Protein AF-A0A6J1P748-F1 (afdb_monomer_lite)

pLDDT: mean 78.72, std 15.17, range [44.25, 92.12]

Sequence (75 aa):
MAVLLQYNDNISWTVRQLEQHTGINGDFLIQVLQILLKAKLLVCQDDESELTESSVVDLYLGYKKLVLDILYLYF

Radius of gyration: 12.05 Å; chains: 1; bounding box: 25×34×26 Å

Secondary structure (DSSP, 8-state):
-HHHHHTTT-SEEEHHHHHHHH---HHHHHHHHHHHHHTTSEEESS-TTS--TT-EEEE-TT-TTTHHHHHHT--

Structure (mmCIF, N/CA/C/O backbone):
data_AF-A0A6J1P748-F1
#
_entry.id   AF-A0A6J1P748-F1
#
loop_
_atom_site.group_PDB
_atom_site.id
_atom_site.type_symbol
_atom_site.label_atom_id
_atom_site.label_alt_id
_atom_site.label_comp_id
_atom_site.label_asym_id
_atom_site.label_entity_id
_atom_site.label_seq_id
_atom_site.pdbx_PDB_ins_code
_atom_site.Cartn_x
_atom_site.Cartn_y
_atom_site.Cartn_z
_atom_site.occupancy
_atom_site.B_iso_or_equiv
_atom_site.auth_seq_id
_atom_site.auth_comp_id
_atom_site.auth_asym_id
_atom_site.auth_atom_id
_atom_site.pdbx_PDB_model_num
ATOM 1 N N . MET A 1 1 ? 5.477 -7.536 6.405 1.00 56.88 1 MET A N 1
ATOM 2 C CA . MET A 1 1 ? 5.346 -8.471 5.261 1.00 56.88 1 MET A CA 1
ATOM 3 C C . MET A 1 1 ? 3.901 -8.636 4.791 1.00 56.88 1 MET A C 1
ATOM 5 O O . MET A 1 1 ? 3.712 -8.789 3.598 1.00 56.88 1 MET A O 1
ATOM 9 N N . ALA A 1 2 ? 2.887 -8.531 5.662 1.00 74.12 2 ALA A N 1
ATOM 10 C CA . ALA A 1 2 ? 1.479 -8.687 5.269 1.00 74.12 2 ALA A CA 1
ATOM 11 C C . ALA A 1 2 ? 0.997 -7.722 4.164 1.00 74.12 2 ALA A C 1
ATOM 13 O O . ALA A 1 2 ? 0.266 -8.155 3.286 1.00 74.12 2 ALA A O 1
ATOM 14 N N . VAL A 1 3 ? 1.433 -6.453 4.173 1.00 83.25 3 VAL A N 1
ATOM 15 C CA . VAL A 1 3 ? 0.995 -5.435 3.193 1.00 83.25 3 VAL A CA 1
ATOM 16 C C . VAL A 1 3 ? 1.510 -5.739 1.783 1.00 83.25 3 VAL A C 1
ATOM 18 O O . VAL A 1 3 ? 0.717 -5.843 0.858 1.00 83.25 3 VAL A O 1
ATOM 21 N N . LEU A 1 4 ? 2.824 -5.945 1.614 1.00 82.62 4 LEU A N 1
ATOM 22 C CA . LEU A 1 4 ? 3.428 -6.224 0.301 1.00 82.62 4 LEU A CA 1
ATOM 23 C C . LEU A 1 4 ? 2.939 -7.547 -0.308 1.00 82.62 4 LEU A C 1
ATOM 25 O O . LEU A 1 4 ? 2.836 -7.648 -1.523 1.00 82.62 4 LEU A O 1
ATOM 29 N N . LEU A 1 5 ? 2.594 -8.538 0.520 1.00 83.81 5 LEU A N 1
ATOM 30 C CA . LEU A 1 5 ? 2.053 -9.814 0.044 1.00 83.81 5 LEU A CA 1
ATOM 31 C C . LEU A 1 5 ? 0.673 -9.676 -0.615 1.00 83.81 5 LEU A C 1
ATOM 33 O O . LEU A 1 5 ? 0.378 -10.459 -1.513 1.00 83.81 5 LEU A O 1
ATOM 37 N N . GLN A 1 6 ? -0.144 -8.682 -0.237 1.00 84.88 6 GLN A N 1
ATOM 38 C CA . GLN A 1 6 ? -1.431 -8.434 -0.913 1.00 84.88 6 GLN A CA 1
ATOM 39 C C . GLN A 1 6 ? -1.23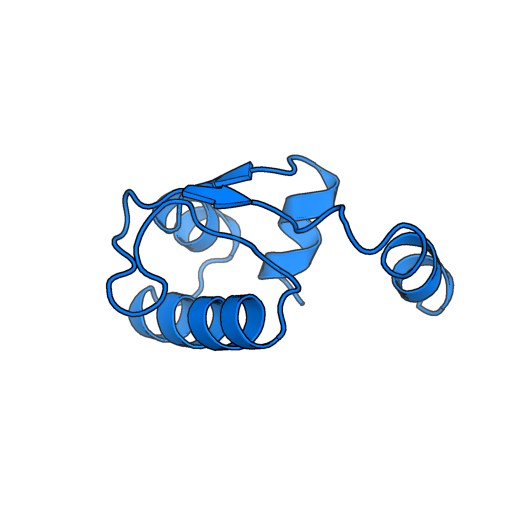3 -8.035 -2.380 1.00 84.88 6 GLN A C 1
ATOM 41 O O . GLN A 1 6 ? -2.086 -8.301 -3.227 1.00 84.88 6 GLN A O 1
ATOM 46 N N . TYR A 1 7 ? -0.067 -7.469 -2.708 1.00 85.81 7 TYR A N 1
ATOM 47 C CA . TYR A 1 7 ? 0.254 -7.071 -4.073 1.00 85.81 7 TYR A CA 1
ATOM 48 C C . TYR A 1 7 ? 0.602 -8.237 -5.009 1.00 85.81 7 TYR A C 1
ATOM 50 O O . TYR A 1 7 ? 0.730 -8.033 -6.214 1.00 85.81 7 TYR A O 1
ATOM 58 N N . ASN A 1 8 ? 0.713 -9.462 -4.478 1.00 81.88 8 ASN A N 1
ATOM 59 C CA . ASN A 1 8 ? 0.845 -10.671 -5.294 1.00 81.88 8 ASN A CA 1
ATOM 60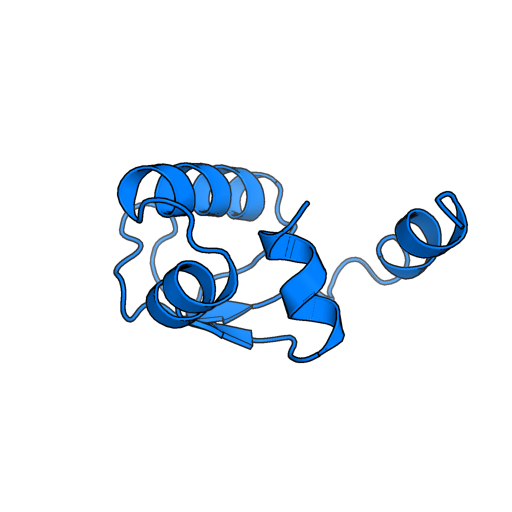 C C . ASN A 1 8 ? -0.460 -11.030 -6.022 1.00 81.88 8 ASN A C 1
ATOM 62 O O . ASN A 1 8 ? -0.403 -11.696 -7.052 1.00 81.88 8 ASN A O 1
ATOM 66 N N . ASP A 1 9 ? -1.612 -10.619 -5.480 1.00 81.50 9 ASP A N 1
ATOM 67 C CA . ASP A 1 9 ? -2.932 -10.870 -6.069 1.00 81.50 9 ASP A CA 1
ATOM 68 C C . ASP A 1 9 ? -3.397 -9.689 -6.934 1.00 81.50 9 ASP A C 1
ATOM 70 O O . ASP A 1 9 ? -3.788 -9.869 -8.085 1.00 81.50 9 ASP A O 1
ATOM 74 N N . ASN A 1 10 ? -3.276 -8.462 -6.414 1.00 84.50 10 ASN A N 1
ATOM 75 C CA . ASN A 1 10 ? -3.643 -7.236 -7.123 1.00 84.50 10 ASN A CA 1
ATOM 76 C C . ASN A 1 10 ? -2.594 -6.142 -6.927 1.00 84.50 10 ASN A C 1
ATOM 78 O O . ASN A 1 10 ? -2.164 -5.882 -5.815 1.00 84.50 10 ASN A O 1
ATOM 82 N N . ILE A 1 11 ? -2.210 -5.439 -7.991 1.00 85.94 11 ILE A N 1
ATOM 83 C CA . ILE A 1 11 ? -1.165 -4.401 -7.924 1.00 85.94 11 ILE A CA 1
ATOM 84 C C . ILE A 1 11 ? -1.645 -3.057 -7.353 1.00 85.94 11 ILE A C 1
ATOM 86 O O . ILE A 1 11 ? -0.819 -2.174 -7.149 1.00 85.94 11 ILE A O 1
ATOM 90 N N . SER A 1 12 ? -2.943 -2.916 -7.094 1.00 88.88 12 SER A N 1
ATOM 91 C CA . SER A 1 12 ? -3.606 -1.671 -6.703 1.00 88.88 12 SER A CA 1
ATOM 92 C C . SER A 1 12 ? -4.563 -1.944 -5.554 1.00 88.88 12 SER A C 1
ATOM 94 O O . SER A 1 12 ? -5.455 -2.783 -5.690 1.00 88.88 12 SER A O 1
ATOM 96 N N . TRP A 1 13 ? -4.409 -1.226 -4.443 1.00 91.56 13 TRP A N 1
ATOM 97 C CA . TRP A 1 13 ? -5.264 -1.385 -3.270 1.00 91.56 13 TRP A CA 1
ATOM 98 C C . TRP A 1 13 ? -5.601 -0.046 -2.635 1.00 91.56 13 TRP A C 1
ATOM 100 O O . TRP A 1 13 ? -4.775 0.858 -2.571 1.00 91.56 13 TRP A O 1
ATOM 110 N N . THR A 1 14 ? -6.807 0.069 -2.086 1.00 92.12 14 THR A N 1
ATOM 111 C CA . THR A 1 14 ? -7.120 1.188 -1.186 1.00 92.12 14 THR A CA 1
ATOM 112 C C . THR A 1 14 ? -6.551 0.931 0.207 1.00 92.12 14 THR A C 1
ATOM 114 O O . THR A 1 14 ? -6.450 -0.222 0.643 1.00 92.12 14 THR A O 1
ATOM 117 N N . VAL A 1 15 ? -6.228 1.998 0.945 1.00 90.56 15 VAL A N 1
ATOM 118 C CA . VAL A 1 15 ? -5.761 1.891 2.342 1.00 90.56 15 VAL A CA 1
ATOM 119 C C . VAL A 1 15 ? -6.758 1.099 3.192 1.00 90.56 15 VAL A C 1
ATOM 121 O O . VAL A 1 15 ? -6.364 0.187 3.918 1.00 90.56 15 VAL A O 1
ATOM 124 N N . ARG A 1 16 ? -8.059 1.359 3.025 1.00 91.00 16 ARG A N 1
ATOM 125 C CA . ARG A 1 16 ? -9.127 0.628 3.716 1.00 91.00 16 ARG A CA 1
ATOM 126 C C . ARG A 1 16 ? -9.136 -0.869 3.405 1.00 91.00 16 ARG A C 1
ATOM 128 O O . ARG A 1 16 ? -9.340 -1.680 4.306 1.00 91.00 16 ARG A O 1
ATOM 135 N N . GLN A 1 17 ? -8.936 -1.262 2.147 1.00 91.31 17 GLN A N 1
ATOM 136 C CA . GLN A 1 17 ? -8.860 -2.684 1.800 1.00 91.31 17 GLN A CA 1
ATOM 137 C C . GLN A 1 17 ? -7.633 -3.338 2.431 1.00 91.31 17 GLN A C 1
ATOM 139 O O . GLN A 1 17 ? -7.745 -4.421 2.998 1.00 91.31 17 GLN A O 1
ATOM 144 N N . LEU A 1 18 ? -6.478 -2.673 2.396 1.00 90.12 18 LEU A N 1
ATOM 145 C CA . LEU A 1 18 ? -5.272 -3.183 3.048 1.00 90.12 18 LEU A CA 1
ATOM 146 C C . LEU A 1 18 ? -5.481 -3.361 4.552 1.00 90.12 18 LEU A C 1
ATOM 148 O O . LEU A 1 18 ? -5.059 -4.376 5.101 1.00 90.12 18 LEU A O 1
ATOM 152 N N . GLU A 1 19 ? -6.173 -2.436 5.210 1.00 90.25 19 GLU A N 1
ATOM 153 C CA . GLU A 1 19 ? -6.527 -2.554 6.625 1.00 90.25 19 GLU A CA 1
ATOM 154 C C . GLU A 1 19 ? -7.385 -3.796 6.884 1.00 90.25 19 GLU A C 1
ATOM 156 O O . GLU A 1 19 ? -7.043 -4.625 7.727 1.00 90.25 19 GLU A O 1
ATOM 161 N N . GLN A 1 20 ? -8.440 -3.991 6.091 1.00 89.75 20 GLN A N 1
ATOM 162 C CA . GLN A 1 20 ? -9.342 -5.137 6.216 1.00 89.75 20 GLN A CA 1
ATOM 163 C C . GLN A 1 20 ? -8.650 -6.478 5.941 1.00 89.75 20 GLN A C 1
ATOM 165 O O . GLN A 1 20 ? -8.900 -7.455 6.645 1.00 89.75 20 GLN A O 1
ATOM 170 N N . HIS A 1 21 ?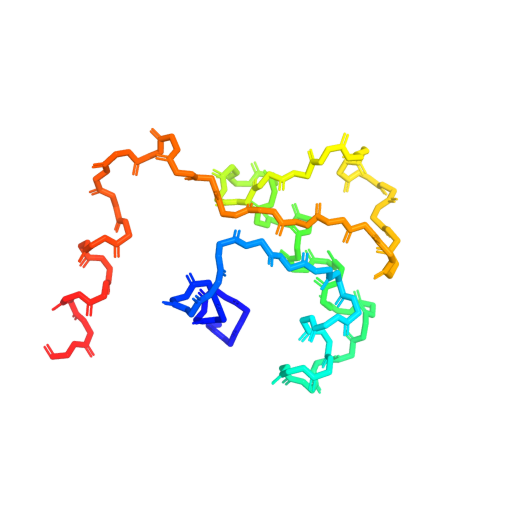 -7.772 -6.534 4.938 1.00 88.25 21 HIS A N 1
ATOM 171 C CA . HIS A 1 21 ? -7.058 -7.753 4.558 1.00 88.25 21 HIS A CA 1
ATOM 172 C C . HIS A 1 21 ? -5.917 -8.100 5.519 1.00 88.25 21 HIS A C 1
ATOM 174 O O . HIS A 1 21 ? -5.611 -9.275 5.720 1.00 88.25 21 HIS A O 1
ATOM 180 N N . THR A 1 22 ? -5.259 -7.093 6.098 1.00 88.19 22 THR A N 1
ATOM 181 C CA . THR A 1 22 ? -4.113 -7.308 6.992 1.00 88.19 22 THR A CA 1
ATOM 182 C C . THR A 1 22 ? -4.497 -7.356 8.468 1.00 88.19 22 THR A C 1
ATOM 184 O O . THR A 1 22 ? -3.731 -7.901 9.261 1.00 88.19 22 THR A O 1
ATOM 187 N N . GLY A 1 23 ? -5.653 -6.799 8.849 1.00 85.50 23 GLY A N 1
ATOM 188 C CA . GLY A 1 23 ? -6.085 -6.670 10.243 1.00 85.50 23 GLY A CA 1
ATOM 189 C C . GLY A 1 23 ? -5.186 -5.753 11.081 1.00 85.50 23 GLY A C 1
ATOM 190 O O . GLY A 1 23 ? -5.200 -5.828 12.309 1.00 85.50 23 GLY A O 1
ATOM 191 N N . ILE A 1 24 ? -4.358 -4.930 10.432 1.00 86.81 24 ILE A N 1
ATOM 192 C CA . ILE A 1 24 ? -3.473 -3.962 11.082 1.00 86.81 24 ILE A CA 1
ATOM 193 C C . ILE A 1 24 ? -4.289 -2.714 11.413 1.00 86.81 24 ILE A C 1
ATOM 195 O O . ILE A 1 24 ? -5.148 -2.318 10.640 1.00 86.81 24 ILE A O 1
ATOM 199 N N . ASN A 1 25 ? -4.002 -2.074 12.544 1.00 88.62 25 ASN A N 1
ATOM 200 C CA . ASN A 1 25 ? -4.622 -0.802 12.906 1.00 88.62 25 ASN A CA 1
ATOM 201 C C . ASN A 1 25 ? -4.335 0.283 11.842 1.00 88.62 25 ASN A C 1
ATOM 203 O O . ASN A 1 25 ? -3.170 0.474 11.478 1.00 88.62 25 ASN A O 1
ATOM 207 N N . GLY A 1 26 ? -5.371 0.989 11.372 1.00 86.44 26 GLY A N 1
ATOM 208 C CA . GLY A 1 26 ? -5.276 2.005 10.318 1.00 86.44 26 GLY A CA 1
ATOM 209 C C . GLY A 1 26 ? -4.172 3.050 10.519 1.00 86.44 26 GLY A C 1
ATOM 210 O O . GLY A 1 26 ? -3.404 3.304 9.593 1.00 86.44 26 GLY A O 1
ATOM 211 N N . ASP A 1 27 ? -3.987 3.576 11.734 1.00 87.19 27 ASP A N 1
ATOM 212 C CA . ASP A 1 27 ? -2.938 4.567 12.028 1.00 87.19 27 ASP A CA 1
ATOM 213 C C . ASP A 1 27 ? -1.524 4.000 11.820 1.00 87.19 27 ASP A C 1
ATOM 215 O O . ASP A 1 27 ? -0.615 4.681 11.334 1.00 87.19 27 ASP A O 1
ATOM 219 N N . PHE A 1 28 ? -1.322 2.729 12.179 1.00 89.44 28 PHE A N 1
ATOM 220 C CA . PHE A 1 28 ? -0.049 2.043 11.963 1.00 89.44 28 PHE A CA 1
ATOM 221 C C . PHE A 1 28 ? 0.142 1.681 10.489 1.00 89.44 28 PHE A C 1
ATOM 223 O O . PHE A 1 28 ? 1.245 1.804 9.957 1.00 89.44 28 PHE A O 1
ATOM 230 N N . LEU A 1 29 ? -0.929 1.263 9.812 1.00 89.69 29 LEU A N 1
ATOM 231 C CA . LEU A 1 29 ? -0.900 0.960 8.387 1.00 89.69 29 LEU A CA 1
ATOM 232 C C . LEU A 1 29 ? -0.498 2.191 7.569 1.00 89.69 29 LEU A C 1
ATOM 234 O O . LEU A 1 29 ? 0.367 2.072 6.704 1.00 89.69 29 LEU A O 1
ATOM 238 N N . ILE A 1 30 ? -1.058 3.365 7.875 1.00 89.31 30 ILE A N 1
ATOM 239 C CA . ILE A 1 30 ? -0.707 4.626 7.211 1.00 89.31 30 ILE A CA 1
ATOM 240 C C . ILE A 1 30 ? 0.782 4.931 7.392 1.00 89.31 30 ILE A C 1
ATOM 242 O O . ILE A 1 30 ? 1.466 5.187 6.404 1.00 89.31 30 ILE A O 1
ATOM 246 N N . GLN A 1 31 ? 1.325 4.811 8.609 1.00 89.00 31 GLN A N 1
ATOM 247 C CA . GLN A 1 31 ? 2.764 5.007 8.841 1.00 89.00 31 GLN A CA 1
ATOM 248 C C . GLN A 1 31 ? 3.624 4.049 8.006 1.00 89.00 31 GLN A C 1
ATOM 250 O O . GLN A 1 31 ? 4.627 4.452 7.416 1.00 89.00 31 GLN A O 1
ATOM 255 N N . VAL A 1 32 ? 3.232 2.775 7.916 1.00 89.56 32 VAL A N 1
ATOM 256 C CA . VAL A 1 32 ? 3.939 1.782 7.096 1.00 89.56 32 VAL A CA 1
ATOM 257 C C . VAL A 1 32 ? 3.860 2.139 5.611 1.00 89.56 32 VAL A C 1
ATOM 259 O O . VAL A 1 32 ? 4.877 2.092 4.919 1.00 89.56 32 VAL A O 1
ATOM 262 N N . LEU A 1 33 ? 2.682 2.523 5.116 1.00 89.06 33 LEU A N 1
ATOM 263 C CA . LEU A 1 33 ? 2.478 2.939 3.728 1.00 89.06 33 LEU A CA 1
ATOM 264 C C . LEU A 1 33 ? 3.311 4.174 3.384 1.00 89.06 33 LEU A C 1
ATOM 266 O O . LEU A 1 33 ? 3.982 4.173 2.356 1.00 89.06 33 LEU A O 1
ATOM 270 N N . GLN A 1 34 ? 3.363 5.170 4.268 1.00 88.62 34 GLN A N 1
ATOM 271 C CA . GLN A 1 34 ? 4.214 6.351 4.110 1.00 88.62 34 GLN A CA 1
ATOM 272 C C . GLN A 1 34 ? 5.695 5.977 3.986 1.00 88.62 34 GLN A C 1
ATOM 274 O O . GLN A 1 34 ? 6.395 6.497 3.119 1.00 88.62 34 GLN A O 1
ATOM 279 N N . ILE A 1 35 ? 6.186 5.036 4.800 1.00 89.69 35 ILE A N 1
ATOM 280 C CA . ILE A 1 35 ? 7.569 4.543 4.696 1.00 89.69 35 ILE A CA 1
ATOM 281 C C . ILE A 1 35 ? 7.805 3.856 3.341 1.00 89.69 35 ILE A C 1
ATOM 283 O O . ILE A 1 35 ? 8.838 4.081 2.709 1.00 89.69 35 ILE A O 1
ATOM 287 N N . LEU A 1 36 ? 6.858 3.035 2.878 1.00 87.81 36 LEU A N 1
ATOM 288 C CA . LEU A 1 36 ? 6.955 2.311 1.605 1.00 87.81 36 LEU A CA 1
ATOM 289 C C . LEU A 1 36 ? 6.886 3.243 0.383 1.00 87.81 36 LEU A C 1
ATOM 291 O O . LEU A 1 36 ? 7.619 3.022 -0.584 1.00 87.81 36 LEU A O 1
ATOM 295 N N . LEU A 1 37 ? 6.058 4.291 0.439 1.00 87.62 37 LEU A N 1
ATOM 296 C CA . LEU A 1 37 ? 5.983 5.359 -0.564 1.00 87.62 37 LEU A CA 1
ATOM 297 C C . LEU A 1 37 ? 7.298 6.138 -0.625 1.00 87.62 37 LEU A C 1
ATOM 299 O O . LEU A 1 37 ? 7.898 6.275 -1.690 1.00 87.62 37 LEU A O 1
ATOM 303 N N . LYS A 1 38 ? 7.835 6.522 0.538 1.00 86.50 38 LYS A N 1
ATOM 304 C CA . LYS A 1 38 ? 9.124 7.219 0.647 1.00 86.50 38 LYS A CA 1
ATOM 305 C C . LYS A 1 38 ? 10.296 6.375 0.137 1.00 86.50 38 LYS A C 1
ATOM 307 O O . LYS A 1 38 ? 11.250 6.903 -0.433 1.00 86.50 38 LYS A O 1
ATOM 312 N N . ALA A 1 39 ? 10.214 5.055 0.304 1.00 85.88 39 ALA A N 1
ATOM 313 C CA . ALA A 1 39 ? 11.153 4.085 -0.257 1.00 85.88 39 ALA A CA 1
ATOM 314 C C . ALA A 1 39 ? 10.933 3.804 -1.760 1.00 85.88 39 ALA A C 1
ATOM 316 O O . ALA A 1 39 ? 11.701 3.042 -2.348 1.00 85.88 39 ALA A O 1
ATOM 317 N N . LYS A 1 40 ? 9.911 4.407 -2.388 1.00 84.38 40 LYS A N 1
ATOM 318 C CA . LYS A 1 40 ? 9.488 4.181 -3.781 1.00 84.38 40 LYS A CA 1
ATOM 319 C C . LYS A 1 40 ? 9.183 2.714 -4.105 1.00 84.38 40 LYS A C 1
ATOM 321 O O . LYS A 1 40 ? 9.401 2.264 -5.229 1.00 84.38 40 LYS A O 1
ATOM 326 N N . LEU A 1 41 ? 8.708 1.956 -3.115 1.00 85.19 41 LEU A N 1
ATOM 327 C CA . LEU A 1 41 ? 8.198 0.591 -3.307 1.00 85.19 41 LEU A CA 1
ATOM 328 C C . LEU A 1 41 ? 6.728 0.604 -3.728 1.00 85.19 41 LEU A C 1
ATOM 330 O O . LEU A 1 41 ? 6.290 -0.229 -4.519 1.00 85.19 41 LEU A O 1
ATOM 334 N N . LEU A 1 42 ? 5.986 1.570 -3.198 1.00 87.69 42 LEU A N 1
ATOM 335 C CA . LEU A 1 42 ? 4.614 1.873 -3.566 1.00 87.69 42 LEU A CA 1
ATOM 336 C C . LEU A 1 42 ? 4.568 3.257 -4.216 1.00 87.69 42 LEU A C 1
ATOM 338 O O . LEU A 1 42 ? 5.482 4.063 -4.032 1.00 87.69 42 LEU A O 1
ATOM 342 N N . VAL A 1 43 ? 3.503 3.529 -4.956 1.00 87.75 43 VAL A N 1
ATOM 343 C CA . VAL A 1 43 ? 3.149 4.856 -5.462 1.00 87.75 43 VAL A CA 1
ATOM 344 C C . VAL A 1 43 ? 1.691 5.146 -5.153 1.00 87.75 43 VAL A C 1
ATOM 346 O O . VAL A 1 43 ? 0.861 4.248 -5.124 1.00 87.75 43 VAL A O 1
ATOM 349 N N . CYS A 1 44 ? 1.393 6.409 -4.897 1.00 87.19 44 CYS A N 1
ATOM 350 C CA . CYS A 1 44 ? 0.046 6.915 -4.679 1.00 87.19 44 CYS A CA 1
ATOM 351 C C . CYS A 1 44 ? -0.188 8.045 -5.687 1.00 87.19 44 CYS A C 1
ATOM 353 O O . CYS A 1 44 ? 0.767 8.726 -6.072 1.00 87.19 44 CYS A O 1
ATOM 355 N N . GLN A 1 45 ? -1.428 8.221 -6.144 1.00 76.00 45 GLN A N 1
ATOM 356 C CA . GLN A 1 45 ? -1.793 9.383 -6.967 1.00 76.00 45 GLN A CA 1
ATOM 357 C C . GLN A 1 45 ? -2.013 10.639 -6.117 1.00 76.00 45 GLN A C 1
ATOM 359 O O . GLN A 1 45 ? -1.775 11.745 -6.600 1.00 76.00 45 GLN A O 1
ATOM 364 N N . ASP A 1 46 ? -2.447 10.457 -4.870 1.00 76.56 46 ASP A N 1
ATOM 365 C CA . ASP A 1 46 ? -2.587 11.524 -3.882 1.00 76.56 46 ASP A CA 1
ATOM 366 C C . ASP A 1 46 ? -1.249 11.843 -3.203 1.00 76.56 46 ASP A C 1
ATOM 368 O O . ASP A 1 46 ? -0.289 11.067 -3.273 1.00 76.56 46 ASP A O 1
ATOM 372 N N . ASP A 1 47 ? -1.208 12.978 -2.503 1.00 76.88 47 ASP A N 1
ATOM 373 C CA . ASP A 1 47 ? -0.049 13.387 -1.717 1.00 76.88 47 ASP A CA 1
ATOM 374 C C . ASP A 1 47 ? 0.288 12.316 -0.665 1.00 76.88 47 ASP A C 1
ATOM 376 O O . ASP A 1 47 ? -0.544 11.928 0.158 1.00 76.88 47 ASP A O 1
ATOM 380 N N . GLU A 1 48 ? 1.529 11.828 -0.680 1.00 73.88 48 GLU A N 1
ATOM 381 C CA . GLU A 1 48 ? 2.023 10.781 0.228 1.00 73.88 48 GLU A CA 1
ATOM 382 C C . GLU A 1 48 ? 1.931 11.190 1.714 1.00 73.88 48 GLU A C 1
ATOM 384 O O . GLU A 1 48 ? 1.913 10.334 2.605 1.00 73.88 48 GLU A O 1
ATOM 389 N N . SER A 1 49 ? 1.812 12.493 1.981 1.00 75.12 49 SER A N 1
ATOM 390 C CA . SER A 1 49 ? 1.649 13.075 3.316 1.00 75.12 49 SER A CA 1
ATOM 391 C C . SER A 1 49 ? 0.199 13.055 3.821 1.00 75.12 49 SER A C 1
ATOM 393 O O . SER A 1 49 ? -0.012 13.107 5.031 1.00 75.12 49 SER A O 1
ATOM 395 N N . GLU A 1 5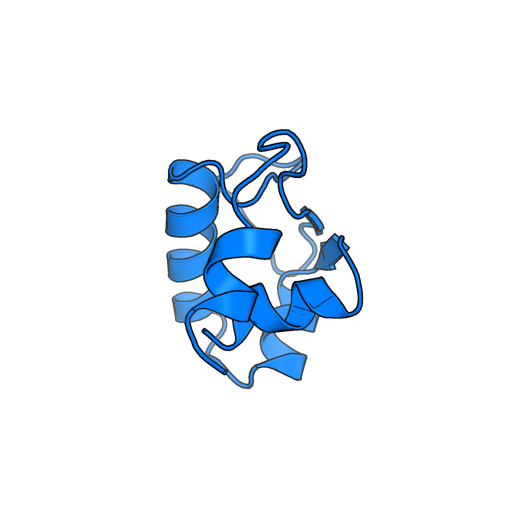0 ? -0.788 12.949 2.924 1.00 81.19 50 GLU A N 1
ATOM 396 C CA . GLU A 1 50 ? -2.229 13.058 3.210 1.00 81.19 50 GLU A CA 1
ATOM 397 C C . GLU A 1 50 ? -3.001 11.800 2.773 1.00 81.19 50 GLU A C 1
ATOM 399 O O . GLU A 1 50 ? -4.115 11.868 2.256 1.00 81.19 50 GLU A O 1
ATOM 404 N N . LEU A 1 51 ? -2.411 10.621 2.990 1.00 84.06 51 LEU A N 1
ATOM 405 C CA . LEU A 1 51 ? -3.082 9.344 2.745 1.00 84.06 51 LEU A CA 1
ATOM 406 C C . LEU A 1 51 ? -4.384 9.241 3.548 1.00 84.06 51 LEU A C 1
ATOM 408 O O . LEU A 1 51 ? -4.382 9.278 4.779 1.00 84.06 51 LEU A O 1
ATOM 412 N N . THR A 1 52 ? -5.487 9.029 2.836 1.00 85.75 52 THR A N 1
ATOM 413 C CA . THR A 1 52 ? -6.798 8.746 3.426 1.00 85.75 52 THR A CA 1
ATOM 414 C C . THR A 1 52 ? -7.164 7.275 3.259 1.00 85.75 52 THR A C 1
ATOM 416 O O . THR A 1 52 ? -6.583 6.558 2.446 1.00 85.75 52 THR A O 1
ATOM 419 N N . GLU A 1 53 ? -8.184 6.815 3.984 1.00 85.25 53 GLU A N 1
ATOM 420 C CA . GLU A 1 53 ? -8.724 5.450 3.869 1.00 85.25 53 GLU A CA 1
ATOM 421 C C . GLU A 1 53 ? -9.141 5.095 2.425 1.00 85.25 53 GLU A C 1
ATOM 423 O O . GLU A 1 53 ? -9.074 3.937 2.004 1.00 85.25 53 GLU A O 1
ATOM 428 N N . SER A 1 54 ? -9.573 6.107 1.668 1.00 86.50 54 SER A N 1
ATOM 429 C CA . SER A 1 54 ? -9.990 6.034 0.266 1.00 86.50 54 SER A CA 1
ATOM 430 C C . SER A 1 54 ? -8.853 6.170 -0.744 1.00 86.50 54 SER A C 1
ATOM 432 O O . SER A 1 54 ? -9.078 5.898 -1.923 1.00 86.50 54 SER A O 1
ATOM 434 N N . SER A 1 55 ? -7.660 6.586 -0.317 1.00 90.12 55 SER A N 1
ATOM 435 C CA . SER A 1 55 ? -6.524 6.755 -1.220 1.00 90.12 55 SER A CA 1
ATOM 436 C C . SER A 1 55 ? -6.091 5.407 -1.790 1.00 90.12 55 SER A C 1
ATOM 438 O O . SER A 1 55 ? -6.060 4.386 -1.091 1.00 90.12 55 SER A O 1
ATOM 440 N N . VAL A 1 56 ? -5.778 5.409 -3.084 1.00 90.31 56 VAL A N 1
ATOM 441 C CA . VAL A 1 56 ? -5.342 4.221 -3.821 1.00 90.31 56 VAL A CA 1
ATOM 442 C C . VAL A 1 56 ? -3.824 4.190 -3.843 1.00 90.31 56 VAL A C 1
ATOM 444 O O . VAL A 1 56 ? -3.175 5.159 -4.233 1.00 90.31 56 VAL A O 1
ATOM 447 N N . VAL A 1 57 ? -3.272 3.057 -3.428 1.00 91.25 57 VAL A N 1
ATOM 448 C CA . VAL A 1 57 ? -1.842 2.799 -3.392 1.00 91.25 57 VAL A CA 1
ATOM 449 C C . VAL A 1 57 ? -1.531 1.646 -4.338 1.00 91.25 57 VAL A C 1
ATOM 451 O O . VAL A 1 57 ? -2.099 0.558 -4.239 1.00 91.25 57 VAL A O 1
ATOM 454 N N . ASP A 1 58 ? -0.614 1.900 -5.260 1.00 89.94 58 ASP A N 1
ATOM 455 C CA . ASP A 1 58 ? -0.200 0.974 -6.301 1.00 89.94 58 ASP A CA 1
ATOM 456 C C . ASP A 1 58 ? 1.228 0.479 -6.055 1.00 89.94 58 ASP A C 1
ATOM 458 O O . ASP A 1 58 ? 2.095 1.200 -5.551 1.00 89.94 58 ASP A O 1
ATOM 462 N N . LEU A 1 59 ? 1.514 -0.758 -6.455 1.00 88.25 59 LEU 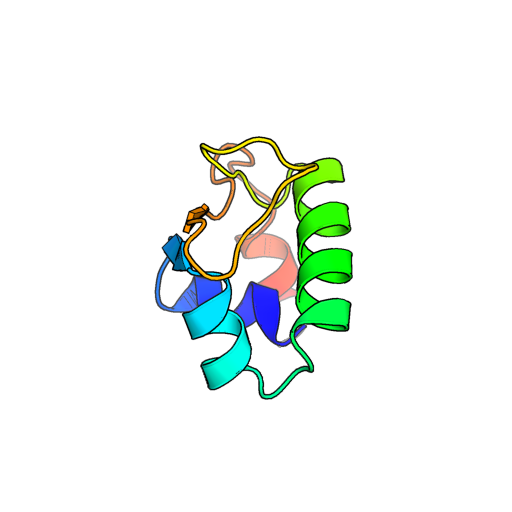A N 1
ATOM 463 C CA . LEU A 1 59 ? 2.871 -1.289 -6.454 1.00 88.25 59 LEU A CA 1
ATOM 464 C C . LEU A 1 59 ? 3.706 -0.582 -7.524 1.00 88.25 59 LEU A C 1
ATOM 466 O O . LEU A 1 59 ? 3.358 -0.574 -8.708 1.00 88.25 59 LEU A O 1
ATOM 470 N N . TYR A 1 60 ? 4.862 -0.043 -7.137 1.00 83.50 60 TYR A N 1
ATOM 471 C CA . TYR A 1 60 ? 5.754 0.603 -8.090 1.00 83.50 60 TYR A CA 1
ATOM 472 C C . TYR A 1 60 ? 6.500 -0.430 -8.950 1.00 83.50 60 TYR A C 1
ATOM 474 O O . TYR A 1 60 ? 7.588 -0.905 -8.623 1.00 83.50 60 TYR A O 1
ATOM 482 N N . LEU A 1 61 ? 5.929 -0.750 -10.113 1.00 69.38 61 LEU A N 1
ATOM 483 C CA . LEU A 1 61 ? 6.477 -1.707 -11.089 1.00 69.38 61 LEU A CA 1
ATOM 484 C C . LEU A 1 61 ? 7.678 -1.164 -11.892 1.00 69.38 61 LEU A C 1
ATOM 486 O O . LEU A 1 61 ? 8.271 -1.885 -12.696 1.00 69.38 61 LEU A O 1
ATOM 490 N N . GLY A 1 62 ? 8.071 0.097 -11.674 1.00 64.12 62 GLY A N 1
ATOM 491 C CA . GLY A 1 62 ? 9.234 0.719 -12.321 1.00 64.12 62 GLY A CA 1
ATOM 492 C C . GLY A 1 62 ? 10.567 0.056 -11.951 1.00 64.12 62 GLY A C 1
ATOM 493 O O . GLY A 1 62 ? 11.526 0.107 -12.725 1.00 64.12 62 GLY A O 1
ATOM 494 N N . TYR A 1 63 ? 10.623 -0.651 -10.818 1.00 54.88 63 TYR A N 1
ATOM 495 C CA . TYR A 1 63 ? 11.732 -1.539 -10.477 1.00 54.88 63 TYR A CA 1
ATOM 496 C C . TYR A 1 63 ? 11.579 -2.888 -11.192 1.00 54.88 63 TYR A C 1
ATOM 498 O O . TYR A 1 63 ? 11.197 -3.900 -10.608 1.00 54.88 63 TYR A O 1
ATOM 506 N N . LYS A 1 64 ? 11.949 -2.909 -12.476 1.00 46.22 64 LYS A N 1
ATOM 507 C CA . LYS A 1 64 ? 11.901 -4.049 -13.415 1.00 46.22 64 LYS A CA 1
ATOM 508 C C . LYS A 1 64 ? 12.596 -5.354 -12.944 1.00 46.22 64 LYS A C 1
ATOM 510 O O . LYS A 1 64 ? 12.661 -6.300 -13.725 1.00 46.22 64 LYS A O 1
ATOM 515 N N . LYS A 1 65 ? 13.166 -5.451 -11.729 1.00 46.84 65 LYS A N 1
ATOM 516 C CA . LYS A 1 65 ? 13.978 -6.622 -11.333 1.00 46.84 65 LYS A CA 1
ATOM 517 C C . LYS A 1 65 ? 14.191 -6.922 -9.834 1.00 46.84 65 LYS A C 1
ATOM 519 O O . LYS A 1 65 ? 15.163 -7.598 -9.531 1.00 46.84 65 LYS A O 1
ATOM 524 N N . LEU A 1 66 ? 13.355 -6.457 -8.896 1.00 48.22 66 LEU A N 1
ATOM 525 C CA . LEU A 1 66 ? 13.5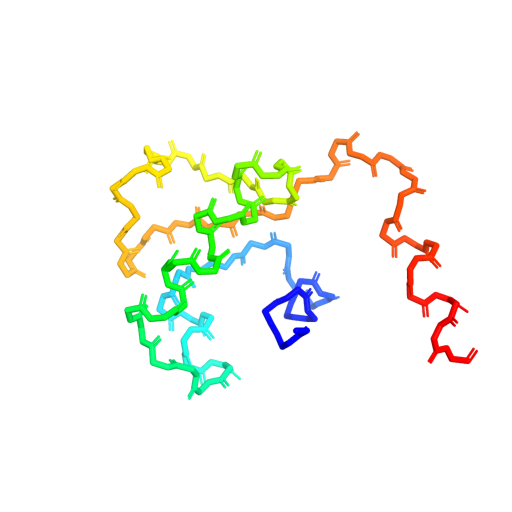55 -6.784 -7.460 1.00 48.22 66 LEU A CA 1
ATOM 526 C C . LEU A 1 66 ? 12.438 -7.617 -6.813 1.00 48.22 66 LEU A C 1
ATOM 528 O O . LEU A 1 66 ? 12.736 -8.442 -5.955 1.00 48.22 66 LEU A O 1
ATOM 532 N N . VAL A 1 67 ? 11.177 -7.484 -7.243 1.00 50.84 67 VAL A N 1
ATOM 533 C CA . VAL A 1 67 ? 10.059 -8.244 -6.637 1.00 50.84 67 VAL A CA 1
ATOM 534 C C . VAL A 1 67 ? 10.178 -9.751 -6.891 1.00 50.84 67 VAL A C 1
ATOM 536 O O . VAL A 1 67 ? 9.880 -10.545 -6.004 1.00 50.84 67 VAL A O 1
ATOM 539 N N . LEU A 1 68 ? 10.686 -10.153 -8.062 1.00 47.09 68 LEU A N 1
ATOM 540 C CA . LEU A 1 68 ? 10.923 -11.567 -8.356 1.00 47.09 68 LEU A CA 1
ATOM 541 C C . LEU A 1 68 ? 12.067 -12.147 -7.505 1.00 47.09 68 LEU A C 1
ATOM 543 O O . LEU A 1 68 ? 12.005 -13.304 -7.125 1.00 47.09 68 LEU A O 1
ATOM 547 N N . ASP A 1 69 ? 13.083 -11.358 -7.154 1.00 46.25 69 ASP A N 1
ATOM 548 C CA . ASP A 1 69 ? 14.260 -11.873 -6.438 1.00 46.25 69 ASP A CA 1
ATOM 549 C C . ASP A 1 69 ? 13.990 -12.065 -4.934 1.00 46.25 69 ASP A C 1
ATOM 551 O O . ASP A 1 69 ? 14.441 -13.036 -4.333 1.00 46.25 69 ASP A O 1
ATOM 555 N N . ILE A 1 70 ? 13.174 -11.198 -4.320 1.00 50.84 70 ILE A N 1
ATOM 556 C CA . ILE A 1 70 ? 12.853 -11.300 -2.884 1.00 50.84 70 ILE A CA 1
ATOM 557 C C . ILE A 1 70 ? 11.901 -12.474 -2.598 1.00 50.84 70 ILE A C 1
ATOM 559 O O . ILE A 1 70 ? 11.994 -13.082 -1.532 1.00 50.84 70 ILE A O 1
ATOM 563 N N . LEU A 1 71 ? 11.017 -12.830 -3.539 1.00 50.06 71 LEU A N 1
ATOM 564 C CA . LEU A 1 71 ? 10.094 -13.956 -3.354 1.00 50.06 71 LEU A CA 1
ATOM 565 C C . LEU A 1 71 ? 10.795 -15.322 -3.454 1.00 50.06 71 LEU A C 1
ATOM 567 O O . LEU A 1 71 ? 10.410 -16.250 -2.752 1.00 50.06 71 LEU A O 1
ATOM 571 N N . TYR A 1 72 ? 11.827 -15.441 -4.296 1.00 50.00 72 TYR A N 1
ATOM 572 C CA . TYR A 1 72 ? 12.568 -16.695 -4.490 1.00 50.00 72 TYR A CA 1
ATOM 573 C C . TYR A 1 72 ? 13.657 -16.941 -3.440 1.00 50.00 72 TYR A C 1
ATOM 575 O O . TYR A 1 72 ? 14.111 -18.070 -3.305 1.00 50.00 72 TYR A O 1
ATOM 583 N N . LEU A 1 73 ? 14.084 -15.923 -2.685 1.00 44.25 73 LEU A N 1
ATOM 584 C CA . LEU A 1 73 ? 15.109 -16.096 -1.645 1.00 44.25 73 LEU A CA 1
ATOM 585 C C . LEU A 1 73 ? 14.554 -16.592 -0.299 1.00 44.25 73 LEU A C 1
ATOM 587 O O . LEU A 1 73 ? 15.331 -16.903 0.601 1.00 44.25 73 LEU A O 1
ATOM 591 N N . TYR A 1 74 ? 13.227 -16.639 -0.150 1.00 48.72 74 TYR A N 1
ATOM 592 C CA . TYR A 1 74 ? 12.534 -17.021 1.086 1.00 48.72 74 TYR A CA 1
ATOM 593 C C . TYR A 1 74 ? 11.668 -18.288 0.953 1.00 48.72 74 TYR A C 1
ATOM 595 O O . TYR A 1 74 ? 10.898 -18.580 1.872 1.00 48.72 74 TYR A O 1
ATOM 603 N N . PHE A 1 75 ? 11.801 -19.041 -0.147 1.00 45.38 75 PHE A N 1
ATOM 604 C CA . PHE A 1 75 ? 11.199 -20.367 -0.324 1.00 45.38 75 PHE A CA 1
ATOM 605 C C . PHE A 1 75 ? 12.266 -21.427 -0.610 1.00 45.38 75 PHE A C 1
ATOM 607 O O . PHE A 1 75 ? 13.199 -21.122 -1.385 1.00 45.38 75 PHE A O 1
#

Foldseek 3Di:
DLQVVVCVVPQKDALLVSCVSRVDDSVVSLVVQLVCVVVVQKDWPDDNVDRDSGTMIGGNCVPVPDPVVVVVVVD